Protein AF-A0A9Q1BA27-F1 (afdb_monomer)

Solvent-accessible surface area (backbone atoms only — not comparable to full-atom values): 7986 Å² total; per-residue (Å²): 131,58,72,66,59,51,57,53,48,42,74,76,42,64,54,70,62,51,49,54,55,49,53,58,52,48,56,51,52,49,53,53,50,49,38,71,72,66,34,44,67,69,91,66,84,75,54,70,68,55,51,50,48,53,47,49,65,30,24,57,51,16,49,70,54,41,89,87,64,80,72,86,64,93,84,47,42,82,69,90,46,69,69,62,33,57,78,46,54,58,60,57,76,61,68,24,48,100,90,36,70,84,42,79,24,90,63,19,49,20,44,30,50,50,51,54,42,50,53,37,24,52,52,43,50,46,30,75,75,66,48,74,84,75,81,134

Structure (mmCIF, N/CA/C/O backbone):
data_AF-A0A9Q1BA27-F1
#
_entry.id   AF-A0A9Q1BA27-F1
#
loop_
_atom_site.group_PDB
_atom_site.id
_atom_site.type_symbol
_atom_site.label_atom_id
_atom_site.label_alt_id
_atom_site.label_comp_id
_atom_site.label_asym_id
_atom_site.label_entity_id
_atom_site.label_seq_id
_atom_site.pdbx_PDB_ins_code
_atom_site.Cartn_x
_atom_site.Cartn_y
_atom_site.Cartn_z
_atom_site.occupancy
_atom_site.B_iso_or_equiv
_atom_site.auth_seq_id
_atom_site.auth_comp_id
_atom_site.auth_asym_id
_atom_site.auth_atom_id
_atom_site.pdbx_PDB_model_num
ATOM 1 N N . MET A 1 1 ? -0.892 8.087 -11.710 1.00 80.06 1 MET A N 1
ATOM 2 C CA . MET A 1 1 ? -0.566 8.928 -12.880 1.00 80.06 1 MET A CA 1
ATOM 3 C C . MET A 1 1 ? -0.368 10.350 -12.411 1.00 80.06 1 MET A C 1
ATOM 5 O O . MET A 1 1 ? -1.225 10.864 -11.702 1.00 80.06 1 MET A O 1
ATOM 9 N N . ASN A 1 2 ? 0.754 10.960 -12.781 1.00 89.12 2 ASN A N 1
ATOM 10 C CA . ASN A 1 2 ? 1.012 12.369 -12.499 1.00 89.12 2 ASN A CA 1
ATOM 11 C C . ASN A 1 2 ? 0.240 13.279 -13.482 1.00 89.12 2 ASN A C 1
ATOM 13 O O . ASN A 1 2 ? -0.424 12.797 -14.407 1.00 89.12 2 ASN A O 1
ATOM 17 N N . ALA A 1 3 ? 0.312 14.594 -13.261 1.00 91.62 3 ALA A N 1
ATOM 18 C CA . ALA A 1 3 ? -0.382 15.587 -14.082 1.00 91.62 3 ALA A CA 1
ATOM 19 C C . ALA A 1 3 ? 0.030 15.522 -15.564 1.00 91.62 3 ALA A C 1
ATOM 21 O O . ALA A 1 3 ? -0.831 15.620 -16.440 1.00 91.62 3 ALA A O 1
ATOM 22 N N . ASP A 1 4 ? 1.310 15.265 -15.842 1.00 95.44 4 ASP A N 1
ATOM 23 C CA . ASP A 1 4 ? 1.832 15.163 -17.206 1.00 95.44 4 ASP A CA 1
ATOM 24 C C . ASP A 1 4 ? 1.200 13.989 -17.956 1.00 95.44 4 ASP A C 1
ATOM 26 O O . ASP A 1 4 ? 0.692 14.168 -19.064 1.00 95.44 4 ASP A O 1
ATOM 30 N N . CYS A 1 5 ? 1.121 12.808 -17.333 1.00 94.19 5 CYS A N 1
ATOM 31 C CA . CYS A 1 5 ? 0.442 11.649 -17.913 1.00 94.19 5 CYS A CA 1
ATOM 32 C C . CYS A 1 5 ? -1.030 11.951 -18.228 1.00 94.19 5 CYS A C 1
ATOM 34 O O . CYS A 1 5 ? -1.520 11.579 -19.291 1.00 94.19 5 CYS A O 1
ATOM 36 N N . ILE A 1 6 ? -1.734 12.650 -17.333 1.00 94.19 6 ILE A N 1
ATOM 37 C CA . ILE A 1 6 ? -3.137 13.031 -17.551 1.00 94.19 6 ILE A CA 1
ATOM 38 C C . ILE A 1 6 ? -3.251 13.991 -18.742 1.00 94.19 6 ILE A C 1
ATOM 40 O O . ILE A 1 6 ? -4.134 13.819 -19.583 1.00 94.19 6 ILE A O 1
ATOM 44 N N . SER A 1 7 ? -2.341 14.964 -18.852 1.00 95.00 7 SER A N 1
ATOM 45 C CA . SER A 1 7 ? -2.308 15.907 -19.975 1.00 95.00 7 SER A CA 1
ATOM 46 C C . SER A 1 7 ? -2.102 15.200 -21.319 1.00 95.00 7 SER A C 1
ATOM 48 O O . SER A 1 7 ? -2.722 15.569 -22.314 1.00 95.00 7 SER A O 1
ATOM 50 N N . LEU A 1 8 ? -1.284 14.143 -21.347 1.00 96.56 8 LEU A N 1
ATOM 51 C CA . LEU A 1 8 ? -1.066 13.325 -22.537 1.00 96.56 8 LEU A CA 1
ATOM 52 C C . LEU A 1 8 ? -2.312 12.507 -22.888 1.00 96.56 8 LEU A C 1
ATOM 54 O O . LEU A 1 8 ? -2.699 12.478 -24.053 1.00 96.56 8 LEU A O 1
ATOM 58 N N . CYS A 1 9 ? -3.002 11.927 -21.903 1.00 95.62 9 CYS A N 1
ATOM 59 C CA . CYS A 1 9 ? -4.263 11.219 -22.144 1.00 95.62 9 CYS A CA 1
ATOM 60 C C . CYS A 1 9 ? -5.347 12.134 -22.729 1.00 95.62 9 CYS A C 1
ATOM 62 O O . CYS A 1 9 ? -6.065 11.718 -23.636 1.00 95.62 9 CYS A O 1
ATOM 64 N N . LYS A 1 10 ? -5.430 13.392 -22.276 1.00 96.44 10 LYS A N 1
ATOM 65 C CA . LYS A 1 10 ? -6.358 14.397 -22.828 1.00 96.44 10 LYS A CA 1
ATOM 66 C C . LYS A 1 10 ? -6.085 14.752 -24.294 1.00 96.44 10 LYS A C 1
ATOM 68 O O . LYS A 1 10 ? -6.987 15.200 -24.987 1.00 96.44 10 LYS A O 1
ATOM 73 N N . LYS A 1 11 ? -4.862 14.528 -24.792 1.00 97.06 11 LYS A N 1
ATOM 74 C CA . LYS A 1 11 ? -4.546 14.667 -26.226 1.00 97.06 11 LYS A CA 1
ATOM 75 C C . LYS A 1 11 ? -5.021 13.468 -27.054 1.00 97.06 11 LYS A C 1
ATOM 77 O O . LYS A 1 11 ? -5.111 13.582 -28.270 1.00 97.06 11 LYS A O 1
ATOM 82 N N . MET A 1 12 ? -5.285 12.326 -26.415 1.00 96.44 12 MET A N 1
ATOM 83 C CA . MET A 1 12 ? -5.683 11.076 -27.075 1.00 96.44 12 MET A CA 1
ATOM 84 C C . MET A 1 12 ? -7.197 10.836 -27.035 1.00 96.44 12 MET A C 1
ATOM 86 O O . MET A 1 12 ? -7.729 10.157 -27.908 1.00 96.44 12 MET A O 1
ATOM 90 N N . LEU A 1 13 ? -7.884 11.354 -26.016 1.00 95.81 13 LEU A N 1
ATOM 91 C CA . LEU A 1 13 ? -9.303 11.123 -25.749 1.00 95.81 13 LEU A CA 1
ATOM 92 C C . LEU A 1 13 ? -9.992 12.430 -25.333 1.00 95.81 13 LEU A C 1
ATOM 94 O O . LEU A 1 13 ? -9.327 13.305 -24.777 1.00 95.81 13 LEU A O 1
ATOM 98 N N . PRO A 1 14 ? -11.321 12.556 -25.522 1.00 97.00 14 PRO A N 1
ATOM 99 C CA . PRO A 1 14 ? -12.086 13.679 -24.989 1.00 97.00 14 PRO A CA 1
ATOM 100 C C . PRO A 1 14 ? -11.820 13.908 -23.496 1.00 97.00 14 PRO A C 1
ATOM 102 O O . PRO A 1 14 ? -11.829 12.965 -22.700 1.00 97.00 14 PRO A O 1
ATOM 105 N N . GLU A 1 15 ? -11.619 15.171 -23.112 1.00 96.38 15 GLU A N 1
ATOM 106 C CA . GLU A 1 15 ? -11.213 15.532 -21.749 1.00 96.38 15 GLU A CA 1
ATOM 107 C C . GLU A 1 15 ? -12.174 15.023 -20.675 1.00 96.38 15 GLU A C 1
ATOM 109 O O . GLU A 1 15 ? -11.729 14.573 -19.623 1.00 96.38 15 GLU A O 1
ATOM 114 N N . THR A 1 16 ? -13.477 15.034 -20.964 1.00 96.62 16 THR A N 1
ATOM 115 C CA . THR A 1 16 ? -14.533 14.588 -20.049 1.00 96.62 16 THR A CA 1
ATOM 116 C C . THR A 1 16 ? -14.348 13.137 -19.608 1.00 96.62 16 THR A C 1
ATOM 118 O O . THR A 1 16 ? -14.507 12.834 -18.426 1.00 96.62 16 THR A O 1
ATOM 121 N N . TYR A 1 17 ? -13.950 12.245 -20.519 1.00 96.12 17 TYR A N 1
ATOM 122 C CA . TYR A 1 17 ? -13.713 10.835 -20.198 1.00 96.12 17 TYR A CA 1
ATOM 123 C C . TYR A 1 17 ? -12.442 10.638 -19.374 1.00 96.12 17 TYR A C 1
ATOM 125 O O . TYR A 1 17 ? -12.418 9.838 -18.437 1.00 96.12 17 TYR A O 1
ATOM 133 N N . VAL A 1 18 ? -11.390 11.399 -19.681 1.00 96.06 18 VAL A N 1
ATOM 134 C CA . VAL A 1 18 ? -10.138 11.356 -18.913 1.00 96.06 18 VAL A CA 1
ATOM 135 C C . VAL A 1 18 ? -10.357 11.898 -17.500 1.00 96.06 18 VAL A C 1
ATOM 137 O O . VAL A 1 18 ? -9.876 11.311 -16.529 1.00 96.06 18 VAL A O 1
ATOM 140 N N . ASP A 1 19 ? -11.112 12.988 -17.367 1.00 95.00 19 ASP A N 1
ATOM 141 C CA . ASP A 1 19 ? -11.435 13.590 -16.078 1.00 95.00 19 ASP A CA 1
ATOM 142 C C . ASP A 1 19 ? -12.311 12.656 -15.230 1.00 95.00 19 ASP A C 1
ATOM 144 O O . ASP A 1 19 ? -12.013 12.474 -14.052 1.00 95.00 19 ASP A O 1
ATOM 148 N N . GLN A 1 20 ? -13.298 11.968 -15.816 1.00 96.06 20 GLN A N 1
ATOM 149 C CA . GLN A 1 20 ? -14.089 10.958 -15.101 1.00 96.06 20 GLN A CA 1
ATOM 150 C C . GLN A 1 20 ? -13.206 9.842 -14.513 1.00 96.06 20 GLN A C 1
ATOM 152 O O . GLN A 1 20 ? -13.346 9.486 -13.340 1.00 96.06 20 GLN A O 1
ATOM 157 N N . GLY A 1 21 ? -12.256 9.322 -15.298 1.00 94.12 21 GLY A N 1
ATOM 158 C CA . GLY A 1 21 ? -11.292 8.330 -14.817 1.00 94.12 21 GLY A CA 1
ATOM 159 C C . GLY A 1 21 ? -10.377 8.878 -13.715 1.00 94.12 21 GLY A C 1
ATOM 160 O O . GLY A 1 21 ? -10.123 8.202 -12.714 1.00 94.12 21 GLY A O 1
ATOM 161 N N . ARG A 1 22 ? -9.921 10.131 -13.851 1.00 94.38 22 ARG A N 1
ATOM 162 C CA . ARG A 1 22 ? -9.104 10.804 -12.832 1.00 94.38 22 ARG A CA 1
ATOM 163 C C . ARG A 1 22 ? -9.854 10.955 -11.511 1.00 94.38 22 ARG A C 1
ATOM 165 O O . ARG A 1 22 ? -9.273 10.669 -10.467 1.00 94.38 22 ARG A O 1
ATOM 172 N N . GLU A 1 23 ? -11.106 11.401 -11.541 1.00 94.94 23 GLU A N 1
ATOM 173 C CA . GLU A 1 23 ? -11.904 11.582 -10.324 1.00 94.94 23 GLU A CA 1
ATOM 174 C C . GLU A 1 23 ? -12.173 10.243 -9.622 1.00 94.94 23 GLU A C 1
ATOM 176 O O . GLU A 1 23 ? -12.051 10.158 -8.399 1.00 94.94 23 GLU A O 1
ATOM 181 N N . SER A 1 24 ? -12.414 9.165 -10.378 1.00 94.31 24 SER A N 1
ATOM 182 C CA . SER A 1 24 ? -12.518 7.815 -9.808 1.00 94.31 24 SER A CA 1
ATOM 183 C C . SER A 1 24 ? -11.238 7.400 -9.067 1.00 94.31 24 SER A C 1
ATOM 185 O O . SER A 1 24 ? -11.302 6.929 -7.931 1.00 94.31 24 SER A O 1
ATOM 187 N N . ARG A 1 25 ? -10.058 7.647 -9.653 1.00 94.19 25 ARG A N 1
ATOM 188 C CA . ARG A 1 25 ? -8.772 7.361 -8.995 1.00 94.19 25 ARG A CA 1
ATOM 189 C C . ARG A 1 25 ? -8.542 8.235 -7.758 1.00 94.19 25 ARG A C 1
ATOM 191 O O . ARG A 1 25 ? -8.099 7.721 -6.734 1.00 94.19 25 ARG A O 1
ATOM 198 N N . ARG A 1 26 ? -8.887 9.526 -7.819 1.00 94.69 26 ARG A N 1
ATOM 199 C CA . ARG A 1 26 ? -8.788 10.453 -6.676 1.00 94.69 26 ARG A CA 1
ATOM 200 C C . ARG A 1 26 ? -9.636 10.011 -5.490 1.00 94.69 26 ARG A C 1
ATOM 202 O O . ARG A 1 26 ? -9.215 10.182 -4.350 1.00 94.69 26 ARG A O 1
ATOM 209 N N . ALA A 1 27 ? -10.811 9.432 -5.731 1.00 95.06 27 ALA A N 1
ATOM 210 C CA . ALA A 1 27 ? -11.641 8.894 -4.657 1.00 95.06 27 ALA A CA 1
ATOM 211 C C . ALA A 1 27 ? -10.908 7.791 -3.869 1.00 95.06 27 ALA A C 1
ATOM 213 O O . ALA A 1 27 ? -10.932 7.808 -2.638 1.00 95.06 27 ALA A O 1
ATOM 214 N N . ARG A 1 28 ? -10.189 6.895 -4.560 1.00 95.31 28 ARG A N 1
ATOM 215 C CA . ARG A 1 28 ? -9.362 5.848 -3.930 1.00 95.31 28 ARG A CA 1
ATOM 216 C C . ARG A 1 28 ? -8.156 6.439 -3.192 1.00 95.31 28 ARG A C 1
ATOM 218 O O . ARG A 1 28 ? -7.918 6.123 -2.029 1.00 95.31 28 ARG A O 1
ATOM 225 N N . GLU A 1 29 ? -7.454 7.386 -3.818 1.00 95.56 29 GLU A N 1
ATOM 226 C CA . GLU A 1 29 ? -6.338 8.113 -3.186 1.00 95.56 29 GLU A CA 1
ATOM 227 C C . GLU A 1 29 ? -6.777 8.839 -1.904 1.00 95.56 29 GLU A C 1
ATOM 229 O O . GLU A 1 29 ? -6.044 8.859 -0.917 1.00 95.56 29 GLU A O 1
ATOM 234 N N . ASN A 1 30 ? -7.995 9.386 -1.874 1.00 96.50 30 ASN A N 1
ATOM 235 C CA . ASN A 1 30 ? -8.550 10.029 -0.686 1.00 96.50 30 ASN A CA 1
ATOM 236 C C . ASN A 1 30 ? -8.783 9.047 0.468 1.00 96.50 30 ASN A C 1
ATOM 238 O O . ASN A 1 30 ? -8.542 9.422 1.616 1.00 96.50 30 ASN A O 1
ATOM 242 N N . LYS A 1 31 ? -9.201 7.803 0.193 1.00 96.75 31 LYS A N 1
ATOM 243 C CA . LYS A 1 31 ? -9.304 6.758 1.226 1.00 96.75 31 LYS A CA 1
ATOM 244 C C . LYS A 1 31 ? -7.932 6.464 1.837 1.00 96.75 31 LYS A C 1
ATOM 246 O O . LYS A 1 31 ? -7.784 6.504 3.057 1.00 96.75 31 LYS A O 1
ATOM 251 N N . ILE A 1 32 ? -6.916 6.277 0.990 1.00 96.88 32 ILE A N 1
ATOM 252 C CA . ILE A 1 32 ? -5.521 6.062 1.408 1.00 96.88 32 ILE A CA 1
ATOM 253 C C . ILE A 1 32 ? -5.004 7.238 2.241 1.00 96.88 32 ILE A C 1
ATOM 255 O O . ILE A 1 32 ? -4.466 7.039 3.330 1.00 96.88 32 ILE A O 1
ATOM 259 N N . ARG A 1 33 ? -5.227 8.472 1.779 1.00 97.44 33 ARG A N 1
ATOM 260 C CA . ARG A 1 33 ? -4.850 9.694 2.498 1.00 97.44 33 ARG A CA 1
ATOM 261 C C . ARG A 1 33 ? -5.475 9.745 3.893 1.00 97.44 33 ARG A C 1
ATOM 263 O O . ARG A 1 33 ? -4.767 10.009 4.860 1.00 97.44 33 ARG A O 1
ATOM 270 N N . LEU A 1 34 ? -6.779 9.479 4.001 1.00 97.44 34 LEU A N 1
ATOM 271 C CA . LEU A 1 34 ? -7.494 9.480 5.281 1.00 97.44 34 LEU A CA 1
ATOM 272 C C . LEU A 1 34 ? -6.974 8.400 6.233 1.00 97.44 34 LEU A C 1
ATOM 274 O O . LEU A 1 34 ? -6.837 8.672 7.425 1.00 97.44 34 LEU A O 1
ATOM 278 N N . LEU A 1 35 ? -6.659 7.205 5.724 1.00 97.38 35 LEU A N 1
ATOM 279 C CA . LEU A 1 35 ? -6.062 6.136 6.525 1.00 97.38 35 LEU A CA 1
ATOM 280 C C . LEU A 1 35 ? -4.686 6.544 7.066 1.00 97.38 35 LEU A C 1
ATOM 282 O O . LEU A 1 35 ? -4.427 6.379 8.254 1.00 97.38 35 LEU A O 1
ATOM 286 N N . LEU A 1 36 ? -3.824 7.115 6.221 1.00 96.69 36 LEU A N 1
ATOM 287 C CA . LEU A 1 36 ? -2.487 7.574 6.615 1.00 96.69 36 LEU A CA 1
ATOM 288 C C . LEU A 1 36 ? -2.535 8.715 7.641 1.00 96.69 36 LEU A C 1
ATOM 290 O O . LEU A 1 36 ? -1.729 8.747 8.572 1.00 96.69 36 LEU A O 1
ATOM 294 N N . GLU A 1 37 ? -3.482 9.639 7.474 1.00 96.88 37 GLU A N 1
ATOM 295 C CA . GLU A 1 37 ? -3.676 10.796 8.349 1.00 96.88 37 GLU A CA 1
ATOM 296 C C . GLU A 1 37 ? -4.240 10.387 9.714 1.00 96.88 37 GLU A C 1
ATOM 298 O O . GLU A 1 37 ? -3.691 10.754 10.753 1.00 96.88 37 GLU A O 1
ATOM 303 N N . LYS A 1 38 ? -5.325 9.604 9.722 1.00 96.12 38 LYS A N 1
ATOM 304 C CA . LYS A 1 38 ? -6.034 9.237 10.955 1.00 96.12 38 LYS A CA 1
ATOM 305 C C . LYS A 1 38 ? -5.406 8.043 11.671 1.00 96.12 38 LYS A C 1
ATOM 307 O O . LYS A 1 38 ? -5.501 7.974 12.892 1.00 96.12 38 LYS A O 1
ATOM 312 N N . LYS A 1 39 ? -4.795 7.110 10.930 1.00 96.38 39 LYS A N 1
ATOM 313 C CA . LYS A 1 39 ? -4.251 5.828 11.423 1.00 96.38 39 LYS A CA 1
ATOM 314 C C . LYS A 1 39 ? -5.272 5.004 12.218 1.00 96.38 39 LYS A C 1
ATOM 316 O O . LYS A 1 39 ? -4.929 4.349 13.198 1.00 96.38 39 LYS A O 1
ATOM 321 N N . LYS A 1 40 ? -6.534 5.084 11.804 1.00 95.00 40 LYS A N 1
ATOM 322 C CA . LYS A 1 40 ? -7.683 4.412 12.418 1.00 95.00 40 LYS A CA 1
ATOM 323 C C . LYS A 1 40 ? -8.293 3.414 11.457 1.00 95.00 40 LYS A C 1
ATOM 325 O O . LYS A 1 40 ? -8.110 3.546 10.246 1.00 95.00 40 LYS A O 1
ATOM 330 N N . LEU A 1 41 ? -9.027 2.448 11.997 1.00 94.44 41 LEU A N 1
ATOM 331 C CA . LEU A 1 41 ? -9.783 1.527 11.162 1.00 94.44 41 LEU A CA 1
ATOM 332 C C . LEU A 1 41 ? -10.828 2.331 10.353 1.00 94.44 41 LEU A C 1
ATOM 334 O O . LEU A 1 41 ? -11.520 3.169 10.937 1.00 94.44 41 LEU A O 1
ATOM 338 N N . PRO A 1 42 ? -10.935 2.138 9.025 1.00 95.06 42 PRO A N 1
ATOM 339 C CA . PRO A 1 42 ? -12.021 2.726 8.247 1.00 95.06 42 PRO A CA 1
ATOM 340 C C . PRO A 1 42 ? -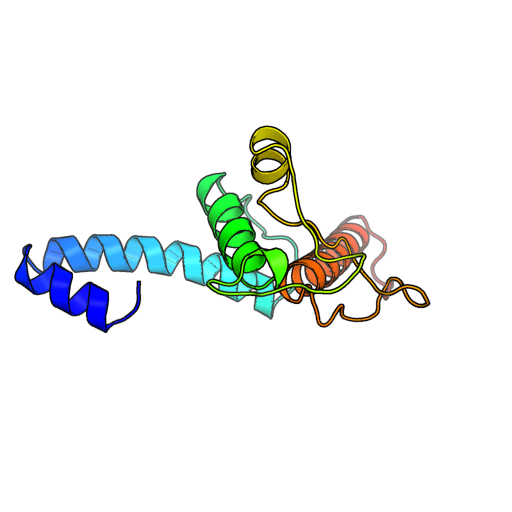13.390 2.289 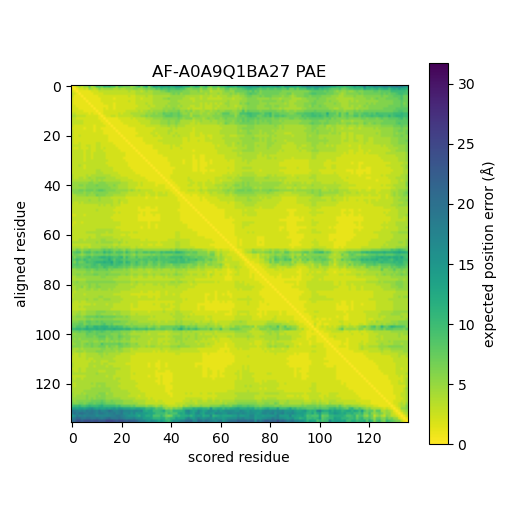8.784 1.00 95.06 42 PRO A C 1
ATOM 342 O O . PRO A 1 42 ? -13.558 1.129 9.150 1.00 95.06 42 PRO A O 1
ATOM 345 N N . GLU A 1 43 ? -14.357 3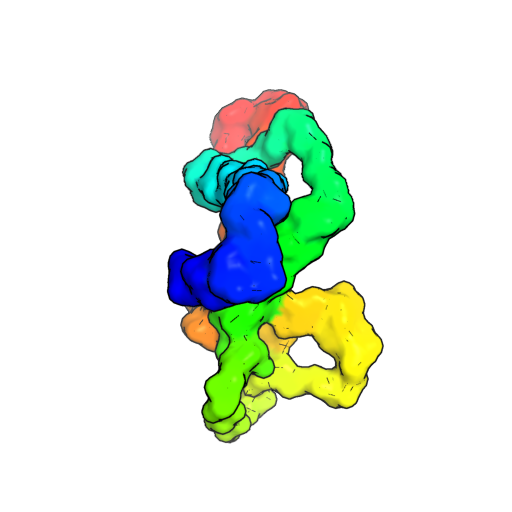.212 8.814 1.00 92.56 43 GLU A N 1
ATOM 346 C CA . GLU A 1 43 ? -15.738 2.908 9.229 1.00 92.56 43 GLU A CA 1
ATOM 347 C C . GLU A 1 43 ? -16.379 1.887 8.282 1.00 92.56 43 GLU A C 1
ATOM 349 O O . GLU A 1 43 ? -16.928 0.881 8.727 1.00 92.56 43 GLU A O 1
ATOM 354 N N . ASP A 1 44 ? -16.222 2.113 6.976 1.00 95.00 44 ASP A N 1
ATOM 355 C CA . ASP A 1 44 ? -16.638 1.188 5.928 1.00 95.00 44 ASP A CA 1
ATOM 356 C C . ASP A 1 44 ? -15.450 0.364 5.419 1.00 95.00 44 ASP A C 1
ATOM 358 O O . ASP A 1 44 ? -14.369 0.895 5.133 1.00 95.00 44 ASP A O 1
ATOM 362 N N . GLY A 1 45 ? -15.674 -0.940 5.241 1.00 95.75 45 GLY A N 1
ATOM 363 C CA . GLY A 1 45 ? -14.697 -1.847 4.643 1.00 95.75 45 GLY A CA 1
ATOM 364 C C . GLY A 1 45 ? -14.308 -1.423 3.224 1.00 95.75 45 GLY A C 1
ATOM 365 O O . GLY A 1 45 ? -15.146 -1.006 2.423 1.00 95.75 45 GLY A O 1
ATOM 366 N N . TRP A 1 46 ? -13.018 -1.521 2.911 1.00 97.38 46 TRP A N 1
ATOM 367 C CA . TRP A 1 46 ? -12.508 -1.226 1.573 1.00 97.38 46 TRP A CA 1
ATOM 368 C C . TRP A 1 46 ? -12.742 -2.395 0.618 1.00 97.38 46 TRP A C 1
ATOM 370 O O . TRP A 1 46 ? -12.747 -3.552 1.039 1.00 97.38 46 TRP A O 1
ATOM 380 N N . ASP A 1 47 ? -12.914 -2.083 -0.669 1.00 97.31 47 ASP A N 1
ATOM 381 C CA . ASP A 1 47 ? -12.923 -3.108 -1.711 1.00 97.31 47 ASP A CA 1
ATOM 382 C C . ASP A 1 47 ? -11.503 -3.661 -1.942 1.00 97.31 47 ASP A C 1
ATOM 384 O O . ASP A 1 47 ? -10.506 -3.070 -1.513 1.00 97.31 47 ASP A O 1
ATOM 388 N N . GLU A 1 48 ? -11.397 -4.813 -2.608 1.00 97.56 48 GLU A N 1
ATOM 389 C CA . GLU A 1 48 ? -10.097 -5.448 -2.865 1.00 97.56 48 GLU A CA 1
ATOM 390 C C . GLU A 1 48 ? -9.160 -4.517 -3.643 1.00 97.56 48 GLU A C 1
ATOM 392 O O . GLU A 1 48 ? -7.991 -4.392 -3.296 1.00 97.56 48 GLU A O 1
ATOM 397 N N . ALA A 1 49 ? -9.676 -3.783 -4.630 1.00 96.25 49 ALA A N 1
ATOM 398 C CA . ALA A 1 49 ? -8.873 -2.882 -5.449 1.00 96.25 49 ALA A CA 1
ATOM 399 C C . ALA A 1 49 ? -8.301 -1.689 -4.652 1.00 96.25 49 ALA A C 1
ATOM 401 O O . ALA A 1 49 ? -7.198 -1.229 -4.946 1.00 96.25 49 ALA A O 1
ATOM 402 N N . ASP A 1 50 ? -9.004 -1.194 -3.631 1.00 97.00 50 ASP A N 1
ATOM 403 C CA . ASP A 1 50 ? -8.529 -0.145 -2.726 1.00 97.00 50 ASP A CA 1
ATOM 404 C C . ASP A 1 50 ? -7.405 -0.674 -1.827 1.00 97.00 50 ASP A C 1
ATOM 406 O O . ASP A 1 50 ? -6.393 0.004 -1.624 1.00 97.00 50 ASP A O 1
ATOM 410 N N . ILE A 1 51 ? -7.564 -1.899 -1.316 1.00 97.75 51 ILE A N 1
ATOM 411 C CA . ILE A 1 51 ? -6.550 -2.570 -0.494 1.00 97.75 51 ILE A CA 1
ATOM 412 C C . ILE A 1 51 ? -5.299 -2.852 -1.331 1.00 97.75 51 ILE A C 1
ATOM 414 O O . ILE A 1 51 ? -4.188 -2.506 -0.924 1.00 97.75 51 ILE A O 1
ATOM 418 N N . GLU A 1 52 ? -5.462 -3.431 -2.520 1.00 97.88 52 GLU A N 1
ATOM 419 C CA . GLU A 1 52 ? -4.358 -3.725 -3.431 1.00 97.88 52 GLU A CA 1
ATOM 420 C C . GLU A 1 52 ? -3.644 -2.454 -3.894 1.00 97.88 52 GLU A C 1
ATOM 422 O O . GLU A 1 52 ? -2.414 -2.453 -3.998 1.00 97.88 52 GLU A O 1
ATOM 427 N N . MET A 1 53 ? -4.378 -1.356 -4.124 1.00 97.19 53 MET A N 1
ATOM 428 C CA . MET A 1 53 ? -3.783 -0.062 -4.456 1.00 97.19 53 MET A CA 1
ATOM 429 C C . MET A 1 53 ? -2.867 0.419 -3.327 1.00 97.19 53 MET A C 1
ATOM 431 O O . MET A 1 53 ? -1.718 0.765 -3.595 1.00 97.19 53 MET A O 1
ATOM 435 N N . LEU A 1 54 ? -3.321 0.379 -2.070 1.00 97.75 54 LEU A N 1
ATOM 436 C CA . LEU A 1 54 ? -2.485 0.734 -0.919 1.00 97.75 54 LEU A CA 1
ATOM 437 C C . LEU A 1 54 ? -1.239 -0.155 -0.822 1.00 97.75 54 LEU A C 1
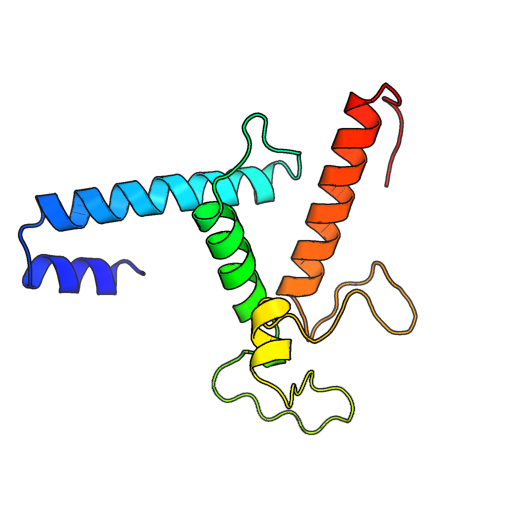ATOM 439 O O . LEU A 1 54 ? -0.128 0.355 -0.687 1.00 97.75 54 LEU A O 1
ATOM 443 N N . LEU A 1 55 ? -1.413 -1.478 -0.883 1.00 98.31 55 LEU A N 1
ATOM 444 C CA . LEU A 1 55 ? -0.307 -2.427 -0.742 1.00 98.31 55 LEU A CA 1
ATOM 445 C C . LEU A 1 55 ? 0.717 -2.270 -1.867 1.00 98.31 55 LEU A C 1
ATOM 447 O O . LEU A 1 55 ? 1.920 -2.319 -1.614 1.00 98.31 55 LEU A O 1
ATOM 451 N N . THR A 1 56 ? 0.255 -2.019 -3.091 1.00 97.69 56 THR A N 1
ATOM 452 C CA . THR A 1 56 ? 1.128 -1.775 -4.241 1.00 97.69 56 THR A CA 1
ATOM 453 C C . THR A 1 56 ? 1.918 -0.479 -4.066 1.00 97.69 56 THR A C 1
ATOM 455 O O . THR A 1 56 ? 3.140 -0.506 -4.213 1.00 97.69 56 THR A O 1
ATOM 458 N N . GLU A 1 57 ? 1.261 0.622 -3.687 1.00 96.94 57 GLU A N 1
ATOM 459 C CA . GLU A 1 57 ? 1.913 1.920 -3.446 1.00 96.94 57 GLU A CA 1
ATOM 460 C C . GLU A 1 57 ? 2.947 1.836 -2.309 1.00 96.94 57 GLU A C 1
ATOM 462 O O . GLU A 1 57 ? 4.029 2.406 -2.417 1.00 96.94 57 GLU A O 1
ATOM 467 N N . LEU A 1 58 ? 2.682 1.066 -1.248 1.00 98.00 58 LEU A N 1
ATOM 468 C CA . LEU A 1 58 ? 3.673 0.832 -0.193 1.00 98.00 58 LEU A CA 1
ATOM 469 C C . LEU A 1 58 ? 4.811 -0.081 -0.666 1.00 98.00 58 LEU A C 1
ATOM 471 O O . LEU A 1 58 ? 5.971 0.179 -0.359 1.00 98.00 58 LEU A O 1
ATOM 475 N N . SER A 1 59 ? 4.521 -1.130 -1.438 1.00 98.06 59 SER A N 1
ATOM 476 C CA . SER A 1 59 ? 5.544 -2.086 -1.879 1.00 98.06 59 SER A CA 1
ATOM 477 C C . SER A 1 59 ? 6.655 -1.435 -2.700 1.00 98.06 59 SER A C 1
ATOM 479 O O . SER A 1 59 ? 7.828 -1.766 -2.521 1.00 98.06 59 SER A O 1
ATOM 481 N N . VAL A 1 60 ? 6.323 -0.461 -3.553 1.00 97.56 60 VAL A N 1
ATOM 482 C CA . VAL A 1 60 ? 7.311 0.238 -4.390 1.00 97.56 60 VAL A CA 1
ATOM 483 C C . VAL A 1 60 ? 8.234 1.158 -3.586 1.00 97.56 60 VAL A C 1
ATOM 485 O O . VAL A 1 60 ? 9.236 1.623 -4.122 1.00 97.56 60 VAL A O 1
ATOM 488 N N . MET A 1 61 ? 7.932 1.402 -2.306 1.00 97.69 61 MET A N 1
ATOM 489 C CA . MET A 1 61 ? 8.766 2.181 -1.385 1.00 97.69 61 MET A CA 1
ATOM 490 C C . MET A 1 61 ? 9.857 1.342 -0.700 1.00 97.69 61 MET A C 1
ATOM 492 O O . MET A 1 61 ? 10.724 1.903 -0.026 1.00 97.69 61 MET A O 1
ATOM 496 N N . ASP A 1 62 ? 9.834 0.016 -0.850 1.00 97.88 62 ASP A N 1
ATOM 497 C CA . ASP A 1 62 ? 10.887 -0.860 -0.342 1.00 97.88 62 ASP A CA 1
ATOM 498 C C . ASP A 1 62 ? 12.023 -1.000 -1.363 1.00 97.88 62 ASP A C 1
ATOM 500 O O . ASP A 1 62 ? 11.800 -1.183 -2.561 1.00 97.88 62 ASP A O 1
ATOM 504 N N . SER A 1 63 ? 13.269 -0.954 -0.883 1.00 97.12 63 SER A N 1
ATOM 505 C CA . SER A 1 63 ? 14.453 -0.895 -1.749 1.00 97.12 63 SER A CA 1
ATOM 506 C C . SER A 1 63 ? 14.619 -2.118 -2.654 1.00 97.12 63 SER A C 1
ATOM 508 O O . SER A 1 63 ? 15.151 -1.995 -3.758 1.00 97.12 63 SER A O 1
ATOM 510 N N . ASN A 1 64 ? 14.101 -3.285 -2.255 1.00 96.62 64 ASN A N 1
ATOM 511 C CA . ASN A 1 64 ? 14.081 -4.479 -3.103 1.00 96.62 64 ASN A CA 1
ATOM 512 C C . ASN A 1 64 ? 13.219 -4.319 -4.372 1.00 96.62 64 ASN A C 1
ATOM 514 O O . ASN A 1 64 ? 13.345 -5.139 -5.278 1.00 96.62 64 ASN A O 1
ATOM 518 N N . ASN A 1 65 ? 12.368 -3.288 -4.450 1.00 97.06 65 ASN A N 1
ATOM 519 C CA . ASN A 1 65 ? 11.497 -3.000 -5.592 1.00 97.06 65 ASN A CA 1
ATOM 520 C C . ASN A 1 65 ? 11.922 -1.754 -6.394 1.00 97.06 65 ASN A C 1
ATOM 522 O O . ASN A 1 65 ? 11.277 -1.427 -7.390 1.00 97.06 65 ASN A O 1
ATOM 526 N N . PHE A 1 66 ? 12.993 -1.055 -6.002 1.00 97.06 66 PHE A N 1
ATOM 527 C CA . PHE A 1 66 ? 13.462 0.126 -6.730 1.00 97.06 66 PHE A CA 1
ATOM 528 C C . PHE A 1 66 ? 14.045 -0.245 -8.098 1.00 97.06 66 PHE A C 1
ATOM 530 O O . PHE A 1 66 ? 14.897 -1.131 -8.221 1.00 97.06 66 PHE A O 1
ATOM 537 N N . CYS A 1 67 ? 13.641 0.497 -9.131 1.00 92.06 67 CYS A N 1
ATOM 538 C CA . CYS A 1 67 ? 14.224 0.382 -10.463 1.00 92.06 67 CYS A CA 1
ATOM 539 C C . CYS A 1 67 ? 15.722 0.718 -10.415 1.00 92.06 67 CYS A C 1
ATOM 541 O O . CYS A 1 67 ? 16.100 1.821 -10.026 1.00 92.06 67 CYS A O 1
ATOM 543 N N . GLY A 1 68 ? 16.575 -0.221 -10.831 1.00 89.06 68 GLY A N 1
ATOM 544 C CA . GLY A 1 68 ? 18.026 -0.013 -10.881 1.00 89.06 68 GLY A CA 1
ATOM 545 C C . GLY A 1 68 ? 18.758 -0.177 -9.544 1.00 89.06 68 GLY A C 1
ATOM 546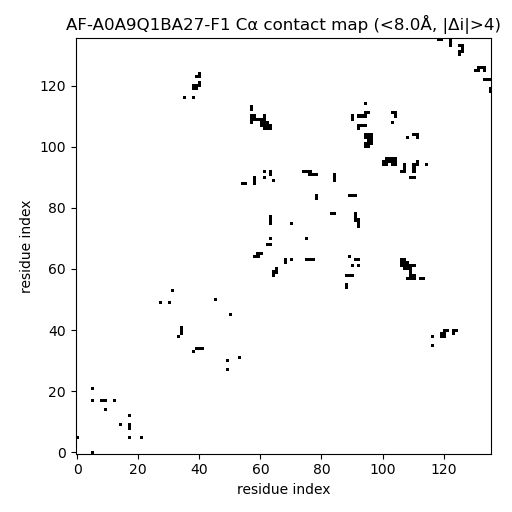 O O . GLY A 1 68 ? 19.925 0.197 -9.459 1.00 89.06 68 GLY A O 1
ATOM 547 N N . ASN A 1 69 ? 18.123 -0.742 -8.511 1.00 91.69 69 ASN A N 1
ATOM 548 C CA . ASN A 1 69 ? 18.827 -1.073 -7.272 1.00 91.69 69 ASN A CA 1
ATOM 549 C C . ASN A 1 69 ? 19.876 -2.178 -7.497 1.00 91.69 69 ASN A C 1
ATOM 551 O O . ASN A 1 69 ? 19.573 -3.233 -8.056 1.00 91.69 69 ASN A O 1
ATOM 555 N N . CYS A 1 70 ? 21.099 -1.961 -7.011 1.00 90.62 70 CYS A N 1
ATOM 556 C CA . CYS A 1 70 ? 22.177 -2.947 -6.998 1.00 90.62 70 CYS A CA 1
ATOM 557 C C . CYS A 1 70 ? 22.529 -3.339 -5.554 1.00 90.62 70 CYS A C 1
ATOM 559 O O . CYS A 1 70 ? 23.461 -2.832 -4.933 1.00 90.62 70 CYS A O 1
ATOM 561 N N . GLY A 1 71 ? 21.765 -4.280 -5.000 1.00 89.62 71 GLY A N 1
ATOM 562 C CA . GLY A 1 71 ? 22.004 -4.784 -3.651 1.00 89.62 71 GLY A CA 1
ATOM 563 C C . GLY A 1 71 ? 23.233 -5.693 -3.579 1.00 89.62 71 GLY A C 1
ATOM 564 O O . GLY A 1 71 ? 23.184 -6.815 -4.087 1.00 89.62 71 GLY A O 1
ATOM 565 N N . ALA A 1 72 ? 24.305 -5.250 -2.915 1.00 92.38 72 ALA A N 1
ATOM 566 C CA . ALA A 1 72 ? 25.528 -6.036 -2.683 1.00 92.38 72 ALA A CA 1
ATOM 567 C C . ALA A 1 72 ? 25.568 -6.749 -1.314 1.00 92.38 72 ALA A C 1
ATOM 569 O O . ALA A 1 72 ? 26.511 -7.486 -1.033 1.00 92.38 72 ALA A O 1
ATOM 570 N N . GLY A 1 73 ? 24.562 -6.541 -0.459 1.00 93.50 73 GLY A N 1
ATOM 571 C CA . GLY A 1 73 ? 24.489 -7.165 0.860 1.00 93.50 73 GLY A CA 1
ATOM 572 C C . GLY A 1 73 ? 24.012 -8.620 0.848 1.00 93.50 73 GLY A C 1
ATOM 573 O O . GLY A 1 73 ? 23.588 -9.182 -0.171 1.00 93.50 73 GLY A O 1
ATOM 574 N N . GLU A 1 74 ? 24.050 -9.219 2.034 1.00 94.88 74 GLU A N 1
ATOM 575 C CA . GLU A 1 74 ? 23.551 -10.560 2.329 1.00 94.88 74 GLU A CA 1
ATOM 576 C C . GLU A 1 74 ? 22.020 -10.597 2.450 1.00 94.88 74 GLU A C 1
ATOM 578 O O . GLU A 1 74 ? 21.390 -11.587 2.079 1.00 94.88 74 GLU A O 1
ATOM 583 N N . ARG A 1 75 ? 21.403 -9.497 2.906 1.00 92.81 75 ARG A N 1
ATOM 584 C CA . ARG A 1 75 ? 19.950 -9.373 3.110 1.00 92.81 75 ARG A CA 1
ATOM 585 C C . ARG A 1 75 ? 19.353 -8.250 2.259 1.00 92.81 75 ARG A C 1
ATOM 587 O O . ARG A 1 75 ? 18.997 -7.181 2.751 1.00 92.81 75 ARG A O 1
ATOM 594 N N . GLU A 1 76 ? 19.212 -8.536 0.968 1.00 96.50 76 GLU A N 1
ATOM 595 C CA . GLU A 1 76 ? 18.722 -7.596 -0.060 1.00 96.50 76 GLU A CA 1
ATOM 596 C C . GLU A 1 76 ? 17.262 -7.837 -0.482 1.00 96.50 76 GLU A C 1
ATOM 598 O O . GLU A 1 76 ? 16.808 -7.291 -1.479 1.00 96.50 76 GLU A O 1
ATOM 603 N N . GLY A 1 77 ? 16.520 -8.690 0.233 1.00 95.25 77 GLY A N 1
ATOM 604 C CA . GLY A 1 77 ? 15.112 -8.963 -0.095 1.00 95.25 77 GLY A CA 1
ATOM 605 C C . GLY A 1 77 ? 14.913 -9.648 -1.455 1.00 95.25 77 GLY A C 1
ATOM 606 O O . GLY A 1 77 ? 13.847 -9.531 -2.052 1.00 95.25 77 GLY A O 1
ATOM 607 N N . ARG A 1 78 ? 15.934 -10.355 -1.966 1.00 96.06 78 ARG A N 1
ATOM 608 C CA . ARG A 1 78 ? 15.861 -11.081 -3.245 1.00 96.06 78 ARG A CA 1
ATOM 609 C C . ARG A 1 78 ? 14.875 -12.247 -3.119 1.00 96.06 78 ARG A C 1
ATOM 611 O O . ARG A 1 78 ? 15.056 -13.115 -2.266 1.00 96.06 78 ARG A O 1
ATOM 618 N N . VAL A 1 79 ? 13.863 -12.291 -3.984 1.00 97.50 79 VAL A N 1
ATOM 619 C CA . VAL A 1 79 ? 12.855 -13.363 -4.018 1.00 97.50 79 VAL A CA 1
ATOM 620 C C . VAL A 1 79 ? 13.027 -14.181 -5.296 1.00 97.50 79 VAL A C 1
ATOM 622 O O . VAL A 1 79 ? 12.962 -13.632 -6.387 1.00 97.50 79 VAL A O 1
ATOM 625 N N . VAL A 1 80 ? 13.246 -15.493 -5.159 1.00 97.56 80 VAL A N 1
ATOM 626 C CA . VAL A 1 80 ? 13.512 -16.394 -6.302 1.00 97.56 80 VAL A CA 1
ATOM 627 C C . VAL A 1 80 ? 12.236 -16.763 -7.063 1.00 97.56 80 VAL A C 1
ATOM 629 O O . VAL A 1 80 ? 12.253 -16.881 -8.282 1.00 97.56 80 VAL A O 1
ATOM 632 N N . SER A 1 81 ? 11.127 -16.980 -6.353 1.00 98.12 81 SER A N 1
ATOM 633 C CA . SER A 1 81 ? 9.862 -17.407 -6.956 1.00 98.12 81 SER A CA 1
ATOM 634 C C . SER A 1 81 ? 8.895 -16.239 -7.096 1.00 98.12 81 SER A C 1
ATOM 636 O O . SER A 1 81 ? 8.479 -15.646 -6.098 1.00 98.12 81 SER A O 1
ATOM 638 N N . ASP A 1 82 ? 8.436 -15.985 -8.319 1.00 97.69 82 ASP A N 1
ATOM 639 C CA . ASP A 1 82 ? 7.424 -14.960 -8.586 1.00 97.69 82 ASP A CA 1
ATOM 640 C C . ASP A 1 82 ? 6.081 -15.246 -7.908 1.00 97.69 82 ASP A C 1
ATOM 642 O O . ASP A 1 82 ? 5.348 -14.319 -7.564 1.00 97.69 82 ASP A O 1
ATOM 646 N N . LEU A 1 83 ? 5.744 -16.519 -7.673 1.00 98.38 83 LEU A N 1
ATOM 647 C CA . LEU A 1 83 ? 4.561 -16.881 -6.888 1.00 98.38 83 LEU A CA 1
ATOM 648 C C . LEU A 1 83 ? 4.690 -16.355 -5.450 1.00 98.38 83 LEU A C 1
ATOM 650 O O . LEU A 1 83 ? 3.739 -15.800 -4.902 1.00 98.38 83 LEU A O 1
ATOM 654 N N . VAL A 1 84 ? 5.880 -16.502 -4.855 1.00 98.44 84 VAL A N 1
ATOM 655 C CA . VAL A 1 84 ? 6.178 -16.025 -3.498 1.00 98.44 84 VAL A CA 1
ATOM 656 C C . VAL A 1 84 ? 6.214 -14.501 -3.450 1.00 98.44 84 VAL A C 1
ATOM 658 O O . VAL A 1 84 ? 5.675 -13.921 -2.513 1.00 98.44 84 VAL A O 1
ATOM 661 N N . ALA A 1 85 ? 6.788 -13.848 -4.461 1.00 98.06 85 ALA A N 1
ATOM 662 C CA . ALA A 1 85 ? 6.807 -12.391 -4.530 1.00 98.06 85 ALA A CA 1
ATOM 663 C C . ALA A 1 85 ? 5.384 -11.817 -4.627 1.00 98.06 85 ALA A C 1
ATOM 665 O O . ALA A 1 85 ? 5.032 -10.917 -3.868 1.00 98.06 85 ALA A O 1
ATOM 666 N N . ARG A 1 86 ? 4.541 -12.363 -5.516 1.00 98.00 86 ARG A N 1
ATOM 667 C CA . ARG A 1 86 ? 3.172 -11.867 -5.734 1.00 98.00 86 ARG A CA 1
ATOM 668 C C . ARG A 1 86 ? 2.259 -12.078 -4.532 1.00 98.00 86 ARG A C 1
ATOM 670 O O . ARG A 1 86 ? 1.578 -11.140 -4.143 1.00 98.00 86 ARG A O 1
ATOM 677 N N . ARG A 1 87 ? 2.276 -13.262 -3.904 1.00 97.75 87 ARG A N 1
ATOM 678 C CA . ARG A 1 87 ? 1.415 -13.541 -2.734 1.00 97.75 87 ARG A CA 1
ATOM 679 C C . ARG A 1 87 ? 1.728 -12.668 -1.510 1.00 97.75 87 ARG A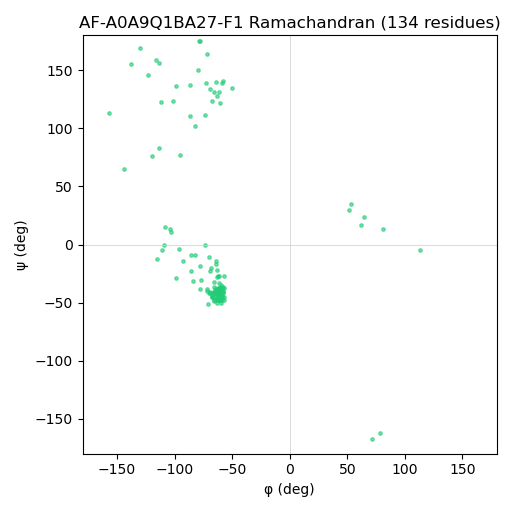 C 1
ATOM 681 O O . ARG A 1 87 ? 0.927 -12.619 -0.588 1.00 97.75 87 ARG A O 1
ATOM 688 N N . HIS A 1 88 ? 2.904 -12.039 -1.489 1.00 98.12 88 HIS A N 1
ATOM 689 C CA . HIS A 1 88 ? 3.363 -11.126 -0.437 1.00 98.12 88 HIS A CA 1
ATOM 690 C C . HIS A 1 88 ? 3.382 -9.663 -0.892 1.00 98.12 88 HIS A C 1
ATOM 692 O O . HIS A 1 88 ? 4.046 -8.841 -0.267 1.00 98.12 88 HIS A O 1
ATOM 698 N N . TYR A 1 89 ? 2.724 -9.331 -2.009 1.00 98.31 89 TYR A N 1
ATOM 699 C CA . TYR A 1 89 ? 2.713 -7.973 -2.568 1.00 98.31 89 TYR A CA 1
ATOM 700 C C . TYR A 1 89 ? 4.120 -7.376 -2.744 1.00 98.31 89 TYR A C 1
ATOM 702 O O . TYR A 1 89 ? 4.310 -6.172 -2.659 1.00 98.31 89 TYR A O 1
ATOM 710 N N . ARG A 1 90 ? 5.130 -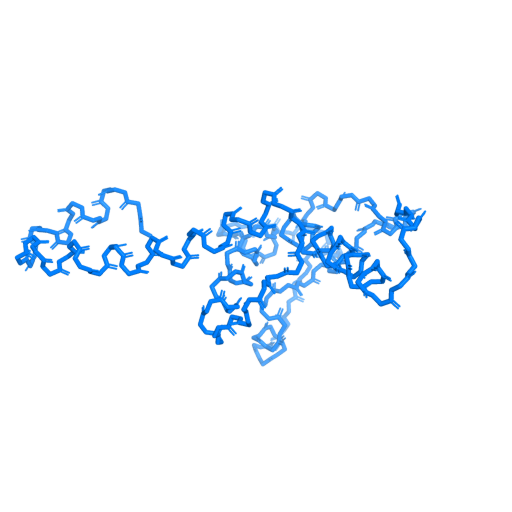8.227 -2.981 1.00 98.19 90 ARG A N 1
ATOM 711 C CA . ARG A 1 90 ? 6.552 -7.862 -3.131 1.00 98.19 90 ARG A CA 1
ATOM 712 C C . ARG A 1 90 ? 7.195 -7.204 -1.896 1.00 98.19 90 ARG A C 1
ATOM 714 O O . ARG A 1 90 ? 8.284 -6.640 -2.011 1.00 98.19 90 ARG A O 1
ATOM 721 N N . LEU A 1 91 ? 6.577 -7.317 -0.721 1.00 98.12 91 LEU A N 1
ATOM 722 C CA . LEU A 1 91 ? 7.134 -6.883 0.562 1.00 98.12 91 LEU A CA 1
ATOM 723 C C . LEU A 1 91 ? 8.069 -7.978 1.103 1.00 98.12 91 LEU A C 1
ATOM 725 O O . LEU A 1 91 ? 7.613 -9.008 1.597 1.00 98.12 91 LEU A O 1
ATOM 729 N N . ALA A 1 92 ? 9.386 -7.793 0.966 1.00 97.31 92 ALA A N 1
ATOM 730 C CA . ALA A 1 92 ? 10.365 -8.870 1.186 1.00 97.31 92 ALA A CA 1
ATOM 731 C C . ALA A 1 92 ? 11.321 -8.652 2.373 1.00 97.31 92 ALA A C 1
ATOM 733 O O . ALA A 1 92 ? 12.023 -9.580 2.780 1.00 97.31 92 ALA A O 1
ATOM 734 N N . HIS A 1 93 ? 11.379 -7.447 2.945 1.00 96.56 93 HIS A N 1
ATOM 735 C CA . HIS A 1 93 ? 12.344 -7.127 4.005 1.00 96.56 93 HIS A CA 1
ATOM 736 C C . HIS A 1 93 ? 11.878 -7.503 5.420 1.00 96.56 93 HIS A C 1
ATOM 738 O O . HIS A 1 93 ? 12.722 -7.720 6.302 1.00 96.56 93 HIS A O 1
ATOM 744 N N . GLY A 1 94 ? 10.564 -7.630 5.626 1.00 95.62 94 GLY A N 1
ATOM 745 C CA . GLY A 1 94 ? 9.951 -7.760 6.948 1.00 95.62 94 GLY A CA 1
ATOM 746 C C . GLY A 1 94 ? 9.848 -6.414 7.672 1.00 95.62 94 GLY A C 1
ATOM 747 O O . GLY A 1 94 ? 9.947 -5.358 7.051 1.00 95.62 94 GLY A O 1
ATOM 748 N N . ILE A 1 95 ? 9.653 -6.459 8.992 1.00 96.94 95 ILE A N 1
ATOM 749 C CA . ILE A 1 95 ? 9.492 -5.274 9.848 1.00 96.94 95 ILE A CA 1
ATOM 750 C C . ILE A 1 95 ? 10.662 -5.128 10.825 1.00 96.94 95 ILE A C 1
ATOM 752 O O . ILE A 1 95 ? 11.318 -6.113 11.174 1.00 96.94 95 ILE A O 1
ATOM 756 N N . GLY A 1 96 ? 10.902 -3.902 11.287 1.00 94.75 96 GLY A N 1
ATOM 757 C CA . GLY A 1 96 ? 11.896 -3.630 12.318 1.00 94.75 96 GLY A CA 1
ATOM 758 C C . GLY A 1 96 ? 13.349 -3.765 11.861 1.00 94.75 96 GLY A C 1
ATOM 759 O O . GLY A 1 96 ? 13.689 -3.862 10.674 1.00 94.75 96 GLY A O 1
ATOM 760 N N . ARG A 1 97 ? 14.238 -3.776 12.851 1.00 95.62 97 ARG A N 1
ATOM 761 C CA . ARG A 1 97 ? 15.688 -3.951 12.723 1.00 95.62 97 ARG A CA 1
ATOM 762 C C . ARG A 1 97 ? 16.168 -5.036 13.687 1.00 95.62 97 ARG A C 1
ATOM 764 O O . ARG A 1 97 ? 15.437 -5.465 14.569 1.00 95.62 97 ARG A O 1
ATOM 771 N N . SER A 1 98 ? 17.421 -5.469 13.534 1.00 88.94 98 SER A N 1
ATOM 772 C CA . SER A 1 98 ? 17.982 -6.593 14.304 1.00 88.94 98 SER A CA 1
ATOM 773 C C . SER A 1 98 ? 17.929 -6.421 15.826 1.00 88.94 98 SER A C 1
ATOM 775 O O . SER A 1 98 ? 17.900 -7.423 16.528 1.00 88.94 98 SER A O 1
ATOM 777 N N . GLY A 1 99 ? 17.929 -5.183 16.327 1.00 92.56 99 GLY A N 1
ATOM 778 C CA . GLY A 1 99 ? 17.865 -4.882 17.761 1.00 92.56 99 GLY A CA 1
ATOM 779 C C . GLY A 1 99 ? 16.559 -4.241 18.226 1.00 92.56 99 GLY A C 1
ATOM 780 O O . GLY A 1 99 ? 16.405 -4.021 19.420 1.00 92.56 99 GLY A O 1
ATOM 781 N N . ASP A 1 100 ? 15.640 -3.914 17.313 1.00 94.69 100 ASP A N 1
ATOM 782 C CA . ASP A 1 100 ? 14.400 -3.206 17.645 1.00 94.69 100 ASP A CA 1
ATOM 783 C C . ASP A 1 100 ? 13.332 -3.475 16.579 1.00 94.69 100 ASP A C 1
ATOM 785 O O . ASP A 1 100 ? 13.456 -3.047 15.429 1.00 94.69 100 ASP A O 1
ATOM 789 N N . ILE A 1 101 ? 12.271 -4.185 16.967 1.00 94.56 101 ILE A N 1
ATOM 790 C CA . ILE A 1 101 ? 11.166 -4.558 16.076 1.00 94.56 101 ILE A CA 1
ATOM 791 C C . ILE A 1 101 ? 10.310 -3.356 15.649 1.00 94.56 101 ILE A C 1
ATOM 793 O O . ILE A 1 101 ? 9.663 -3.401 14.604 1.00 94.56 101 ILE A O 1
ATOM 797 N N . THR A 1 102 ? 10.322 -2.277 16.434 1.00 93.19 102 THR A N 1
ATOM 798 C CA . THR A 1 102 ? 9.545 -1.057 16.177 1.00 93.19 102 THR A CA 1
ATOM 799 C C . THR A 1 102 ? 10.332 -0.015 15.384 1.00 93.19 102 THR A C 1
ATOM 801 O O . THR A 1 102 ? 9.742 0.910 14.823 1.00 93.19 102 THR A O 1
ATOM 804 N N . ALA A 1 103 ? 11.655 -0.177 15.282 1.00 94.94 103 ALA A N 1
ATOM 805 C CA . ALA A 1 103 ? 12.504 0.738 14.537 1.00 94.94 103 ALA A CA 1
ATOM 806 C C . ALA A 1 103 ? 12.175 0.743 13.039 1.00 94.94 103 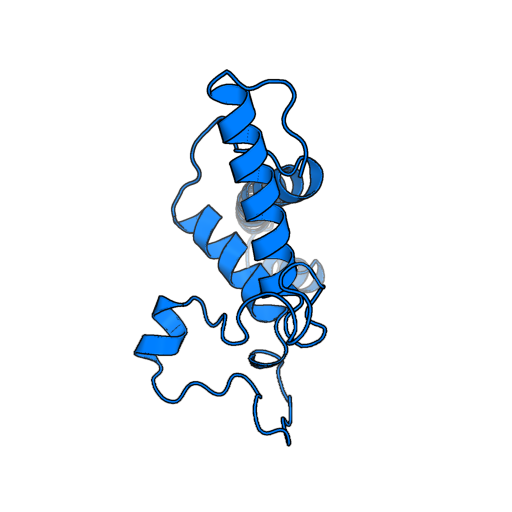ALA A C 1
ATOM 808 O O . ALA A 1 103 ? 11.994 -0.296 12.402 1.00 94.94 103 ALA A O 1
ATOM 809 N N . ILE A 1 104 ? 12.205 1.938 12.449 1.00 94.88 104 ILE A N 1
ATOM 810 C CA . ILE A 1 104 ? 12.039 2.132 11.007 1.00 94.88 104 ILE A CA 1
ATOM 811 C C . ILE A 1 104 ? 13.188 1.436 10.266 1.00 94.88 104 ILE A C 1
ATOM 813 O O . ILE A 1 104 ? 14.366 1.671 10.554 1.00 94.88 104 ILE A O 1
ATOM 817 N N . GLN A 1 105 ? 12.849 0.589 9.293 1.00 94.75 105 GLN A N 1
ATOM 818 C CA . GLN A 1 105 ? 13.808 -0.115 8.451 1.00 94.75 105 GLN A CA 1
ATOM 819 C C . GLN A 1 105 ? 14.194 0.772 7.253 1.00 94.75 105 GLN A C 1
ATOM 821 O O . GLN A 1 105 ? 13.374 0.950 6.353 1.00 94.75 105 GLN A O 1
ATOM 826 N N . PRO A 1 106 ? 15.433 1.300 7.171 1.00 91.19 106 PRO A N 1
ATOM 827 C CA . PRO A 1 106 ? 15.836 2.204 6.086 1.00 91.19 106 PRO A CA 1
ATOM 828 C C . PRO A 1 106 ? 15.755 1.572 4.687 1.00 91.19 106 PRO A C 1
ATOM 830 O O . PRO A 1 106 ? 15.550 2.286 3.713 1.00 91.19 106 PRO A O 1
ATOM 833 N N . LYS A 1 107 ? 15.884 0.242 4.576 1.00 94.19 107 LYS A N 1
ATOM 834 C CA . LYS A 1 107 ? 15.725 -0.494 3.307 1.00 94.19 107 LYS A CA 1
ATOM 835 C C . LYS A 1 107 ? 14.266 -0.801 2.944 1.00 94.19 107 LYS A C 1
ATOM 837 O O . LYS A 1 107 ? 14.011 -1.295 1.849 1.00 94.19 107 LYS A O 1
ATOM 842 N N . ALA A 1 108 ? 13.326 -0.558 3.853 1.00 96.62 108 ALA A N 1
ATOM 843 C CA . ALA A 1 108 ? 11.945 -1.004 3.732 1.00 96.62 108 ALA A CA 1
ATOM 844 C C . ALA A 1 108 ? 10.982 0.036 4.318 1.00 96.62 108 ALA A C 1
ATOM 846 O O . ALA A 1 108 ? 10.338 -0.180 5.353 1.00 96.62 108 ALA A O 1
ATOM 847 N N . ALA A 1 109 ? 10.947 1.213 3.691 1.00 97.56 109 ALA A N 1
ATOM 848 C CA . ALA A 1 109 ? 10.100 2.313 4.131 1.00 97.56 109 ALA A CA 1
ATOM 849 C C . ALA A 1 109 ? 8.610 1.947 4.036 1.0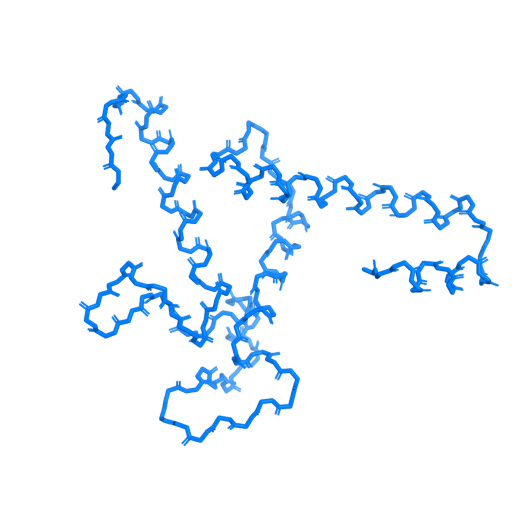0 97.56 109 ALA A C 1
ATOM 851 O O . ALA A 1 109 ? 7.853 2.237 4.962 1.00 97.56 109 ALA A O 1
ATOM 852 N N . GLY A 1 110 ? 8.207 1.250 2.971 1.00 97.88 110 GLY A N 1
ATOM 853 C CA . GLY A 1 110 ? 6.845 0.762 2.774 1.00 97.88 110 GLY A CA 1
ATOM 854 C C . GLY A 1 110 ? 6.436 -0.251 3.835 1.00 97.88 110 GLY A C 1
ATOM 855 O O . GLY A 1 110 ? 5.424 -0.059 4.510 1.00 97.88 110 GLY A O 1
ATOM 856 N N . SER A 1 111 ? 7.265 -1.275 4.064 1.00 98.06 111 SER A N 1
ATOM 857 C CA . SER A 1 111 ? 7.036 -2.260 5.134 1.00 98.06 111 SER A CA 1
ATOM 858 C C . SER A 1 111 ? 6.996 -1.614 6.528 1.00 98.06 111 SER A C 1
ATOM 860 O O . SER A 1 111 ? 6.211 -2.023 7.386 1.00 98.06 111 SER A O 1
ATOM 862 N N . SER A 1 112 ? 7.803 -0.573 6.765 1.00 97.88 112 SER A N 1
ATOM 863 C CA . SER A 1 112 ? 7.800 0.170 8.035 1.00 97.88 112 SER A CA 1
ATOM 864 C C . SER A 1 112 ? 6.501 0.955 8.234 1.00 97.88 112 SER A C 1
ATOM 866 O O . SER A 1 112 ? 5.909 0.887 9.310 1.00 97.88 112 SER A O 1
ATOM 868 N N . ILE A 1 113 ? 6.023 1.657 7.199 1.00 97.75 113 ILE A N 1
ATOM 869 C CA . ILE A 1 113 ? 4.730 2.358 7.229 1.00 97.75 113 ILE A CA 1
ATOM 870 C C . ILE A 1 113 ? 3.597 1.359 7.469 1.00 97.75 113 ILE A C 1
ATOM 872 O O . ILE A 1 113 ? 2.750 1.599 8.328 1.00 97.75 113 ILE A O 1
ATOM 876 N N . LEU A 1 114 ? 3.610 0.221 6.768 1.00 97.94 114 LEU A N 1
ATOM 877 C CA . LEU A 1 114 ? 2.603 -0.825 6.921 1.00 97.94 114 LEU A CA 1
ATOM 878 C C . LEU A 1 114 ? 2.543 -1.349 8.363 1.00 97.94 114 LEU A C 1
ATOM 880 O O . LEU A 1 114 ? 1.454 -1.475 8.921 1.00 97.94 114 LEU A O 1
ATOM 884 N N . SER A 1 115 ? 3.698 -1.591 8.991 1.00 97.50 115 SER A N 1
ATOM 885 C CA . SER A 1 115 ? 3.788 -2.005 10.398 1.00 97.50 115 SER A CA 1
ATOM 886 C C . SER A 1 115 ? 3.182 -0.962 11.346 1.00 97.50 115 SER A C 1
ATOM 888 O O . SER A 1 115 ? 2.337 -1.284 12.182 1.00 97.50 115 SER A O 1
ATOM 890 N N . VAL A 1 116 ? 3.548 0.314 11.170 1.00 96.56 116 VAL A N 1
ATOM 891 C CA . VAL A 1 116 ? 3.033 1.425 11.988 1.00 96.56 116 VAL A CA 1
ATOM 892 C C . VAL A 1 116 ? 1.518 1.573 11.845 1.00 96.56 116 VAL A C 1
ATOM 894 O O . VAL A 1 116 ? 0.823 1.719 12.850 1.00 96.56 116 VAL A O 1
ATOM 897 N N . LEU A 1 117 ? 0.995 1.523 10.616 1.00 97.25 117 LEU A N 1
ATOM 898 C CA . LEU A 1 117 ? -0.444 1.602 10.358 1.00 97.25 117 LEU A CA 1
ATOM 899 C C . LEU A 1 117 ? -1.188 0.428 10.982 1.00 97.25 117 LEU A C 1
ATOM 901 O O . LEU A 1 117 ? -2.194 0.635 11.653 1.00 97.25 117 LEU A O 1
ATOM 905 N N . THR A 1 118 ? -0.668 -0.786 10.808 1.00 97.25 118 THR A N 1
ATOM 906 C CA . THR A 1 118 ? -1.293 -2.003 11.336 1.00 97.25 118 THR A CA 1
ATOM 907 C C . THR A 1 118 ? -1.390 -1.951 12.859 1.00 97.25 118 THR A C 1
ATOM 909 O O . THR A 1 118 ? -2.457 -2.217 13.408 1.00 97.25 118 THR A O 1
ATOM 912 N N . ASN A 1 119 ? -0.323 -1.533 13.546 1.00 96.69 119 ASN A N 1
ATOM 913 C CA . ASN A 1 119 ? -0.333 -1.387 15.004 1.00 96.69 119 ASN A CA 1
ATOM 914 C C . ASN A 1 119 ? -1.317 -0.303 15.469 1.00 96.69 119 ASN A C 1
ATOM 916 O O . ASN A 1 119 ? -2.057 -0.516 16.427 1.00 96.69 119 ASN A O 1
ATOM 920 N N . ALA A 1 120 ? -1.369 0.840 14.777 1.00 96.75 120 ALA A N 1
ATOM 921 C CA . ALA A 1 120 ? -2.301 1.916 15.111 1.00 96.75 120 ALA A CA 1
ATOM 922 C C . ALA A 1 120 ? -3.769 1.501 14.908 1.00 96.75 120 ALA A C 1
ATOM 924 O O . ALA A 1 120 ? -4.608 1.769 15.768 1.00 96.75 120 ALA A O 1
ATOM 925 N N . MET A 1 121 ? -4.070 0.784 13.822 1.00 96.62 121 MET A N 1
ATOM 926 C CA . MET A 1 121 ? -5.401 0.230 13.571 1.00 96.62 121 MET A CA 1
ATOM 927 C C . MET A 1 121 ? -5.766 -0.840 14.601 1.00 96.62 121 MET A C 1
ATOM 929 O O . MET A 1 121 ? -6.876 -0.826 15.118 1.00 96.62 121 MET A O 1
ATOM 933 N N . ALA A 1 122 ? -4.841 -1.737 14.951 1.00 96.38 122 ALA A N 1
ATOM 934 C CA . ALA A 1 122 ? -5.074 -2.736 15.991 1.00 96.38 122 ALA A CA 1
ATOM 935 C C . ALA A 1 122 ? -5.367 -2.081 17.353 1.00 96.38 122 ALA A C 1
ATOM 937 O O . ALA A 1 122 ? -6.290 -2.499 18.050 1.00 96.38 122 ALA A O 1
ATOM 938 N N . LEU A 1 123 ? -4.642 -1.014 17.709 1.00 96.12 123 LEU A N 1
ATOM 939 C CA . LEU A 1 123 ? -4.916 -0.223 18.910 1.00 96.12 123 LEU A CA 1
ATOM 940 C C . LEU A 1 123 ? -6.307 0.420 18.873 1.00 96.12 123 LEU A C 1
ATOM 942 O O . LEU A 1 123 ? -7.012 0.427 19.883 1.00 96.12 123 LEU A O 1
ATOM 946 N N . ASP A 1 124 ? -6.704 0.960 17.723 1.00 95.69 124 ASP A N 1
ATOM 947 C CA . ASP A 1 124 ? -8.038 1.525 17.520 1.00 95.69 124 ASP A CA 1
ATOM 948 C C . ASP A 1 124 ? -9.120 0.453 17.730 1.00 95.69 124 ASP A C 1
ATOM 950 O O . ASP A 1 124 ? -10.062 0.678 18.487 1.00 95.69 124 ASP A O 1
ATOM 954 N N . VAL A 1 125 ? -8.924 -0.762 17.202 1.00 95.69 125 VAL A N 1
ATOM 955 C CA . VAL A 1 125 ? -9.823 -1.904 17.448 1.00 95.69 125 VAL A CA 1
ATOM 956 C C . VAL A 1 125 ? -9.883 -2.288 18.927 1.00 95.69 125 VAL A C 1
ATOM 958 O O . VAL A 1 125 ? -10.972 -2.511 19.449 1.00 95.69 125 VAL A O 1
ATOM 961 N N . ILE A 1 126 ? -8.754 -2.327 19.640 1.00 96.25 126 ILE A N 1
ATOM 962 C CA . ILE A 1 126 ? -8.728 -2.629 21.084 1.00 96.25 126 ILE A CA 1
ATOM 963 C C . ILE A 1 126 ? -9.539 -1.596 21.883 1.00 96.25 126 ILE A C 1
ATOM 965 O O . ILE A 1 126 ? -10.258 -1.949 22.824 1.00 96.25 126 ILE A O 1
ATOM 969 N N . ARG A 1 127 ? -9.455 -0.319 21.496 1.00 95.00 127 ARG A N 1
ATOM 970 C CA . ARG A 1 127 ? -10.242 0.760 22.108 1.00 95.00 127 ARG A CA 1
ATOM 971 C C . ARG A 1 127 ? -11.728 0.616 21.793 1.00 95.00 127 ARG A C 1
ATOM 973 O O . ARG A 1 127 ? -12.538 0.732 22.710 1.00 95.00 127 ARG A O 1
ATOM 980 N N . LEU A 1 128 ? -12.077 0.306 20.542 1.00 93.00 128 LEU A N 1
ATOM 981 C CA . LEU A 1 128 ? -13.456 0.025 20.122 1.00 93.00 128 LEU A CA 1
ATOM 982 C C . LEU A 1 128 ? -14.045 -1.197 20.842 1.00 93.00 128 LEU A C 1
ATOM 984 O O . LEU A 1 128 ? -15.228 -1.205 21.164 1.00 93.00 128 LEU A O 1
ATOM 988 N N . ALA A 1 129 ? -13.216 -2.191 21.166 1.00 95.31 129 ALA A N 1
ATOM 989 C CA . ALA A 1 129 ? -13.606 -3.375 21.930 1.00 95.31 129 ALA A CA 1
ATOM 990 C C . ALA A 1 129 ? -13.822 -3.108 23.437 1.00 95.31 129 ALA A C 1
ATOM 992 O O . ALA A 1 129 ? -14.167 -4.029 24.176 1.00 95.31 129 ALA A O 1
ATOM 993 N N . GLY A 1 130 ? -13.631 -1.869 23.908 1.00 94.06 130 GLY A N 1
ATOM 994 C CA . GLY A 1 130 ? -13.968 -1.438 25.269 1.00 94.06 130 GLY A CA 1
ATOM 995 C C . GLY A 1 130 ? -12.775 -1.078 26.156 1.00 94.06 130 GLY A C 1
ATOM 996 O O . GLY A 1 130 ? -12.976 -0.564 27.256 1.00 94.06 130 GLY A O 1
ATOM 997 N N . THR A 1 131 ? -11.532 -1.265 25.697 1.00 92.25 131 THR A N 1
ATOM 998 C CA . THR A 1 131 ? -10.343 -0.897 26.491 1.00 92.25 131 THR A CA 1
ATOM 999 C C . THR A 1 131 ? -9.849 0.500 26.108 1.00 92.25 131 THR A C 1
ATOM 1001 O O . THR A 1 131 ? -8.875 0.673 25.379 1.00 92.25 131 THR A O 1
ATOM 1004 N N . VAL A 1 132 ? -10.544 1.533 26.589 1.00 86.50 132 VAL A N 1
ATOM 1005 C CA . VAL A 1 132 ? -10.397 2.919 26.095 1.00 86.50 132 VAL A CA 1
ATOM 1006 C C . VAL A 1 132 ? -9.060 3.607 26.419 1.00 86.50 132 VAL A C 1
ATOM 1008 O O . VAL A 1 132 ? -8.681 4.543 25.720 1.00 86.50 132 VAL A O 1
ATOM 1011 N N . ASN A 1 133 ? -8.312 3.133 27.422 1.00 86.00 133 ASN A N 1
ATOM 1012 C CA . ASN A 1 133 ? -7.090 3.792 27.915 1.00 86.00 133 ASN A CA 1
ATOM 1013 C C . ASN A 1 133 ? -5.773 3.124 27.470 1.00 86.00 133 ASN A C 1
ATOM 1015 O O . ASN A 1 133 ? -4.718 3.428 28.022 1.00 86.00 133 ASN A O 1
ATOM 1019 N N . VAL A 1 134 ? -5.802 2.215 26.488 1.00 82.88 134 VAL A N 1
ATOM 1020 C CA . VAL A 1 134 ? -4.578 1.556 25.988 1.00 82.88 134 VAL A CA 1
ATOM 1021 C C . VAL A 1 134 ? -3.736 2.533 25.159 1.00 82.88 134 VAL A C 1
ATOM 1023 O O . VAL A 1 134 ? -4.272 3.311 24.358 1.00 82.88 134 VAL A O 1
ATOM 1026 N N . GLN A 1 135 ? -2.415 2.483 25.339 1.00 76.94 135 GLN A N 1
ATOM 1027 C CA . GLN A 1 135 ? -1.409 3.221 24.568 1.00 76.94 135 GLN A CA 1
ATOM 1028 C C . GLN A 1 135 ? -0.412 2.230 23.945 1.00 76.94 135 GLN A C 1
ATOM 1030 O O . GLN A 1 135 ? -0.153 1.181 24.537 1.00 76.94 135 GLN A O 1
ATOM 1035 N N . CYS A 1 136 ? 0.089 2.554 22.749 1.00 63.91 136 CYS A N 1
ATOM 1036 C CA . CYS A 1 136 ? 1.166 1.824 22.073 1.00 63.91 136 CYS A CA 1
ATOM 1037 C C . CYS A 1 136 ? 2.519 2.463 22.365 1.00 63.91 136 CYS A C 1
ATOM 1039 O O . CYS A 1 136 ? 2.550 3.712 22.460 1.00 63.91 136 CYS A O 1
#

Secondary structure (DSSP, 8-state):
--HHHHHHHHHHS-HHHHHHHHHHHHHHHHHHHHHHHH-S--SSPPPHHHHHHHHHHHHTTBGGGSTT----SS-S---S-HHHHHHTTT--S-SSBTTBSSS--TTBHHHHHHHHHHHHHHHHHHHHTT-TT---

Organism: Holothuria leucospilota (NCBI:txid206669)

pLDDT: mean 95.1, std 4.26, range [63.91, 98.44]

Nearest PDB structures (foldseek):
  4zdo-assembly1_B  TM=9.080E-01  e=3.011E-12  Homo sapiens
  4zdp-assembly1_A  TM=9.869E-01  e=2.766E-11  Homo sapiens
  8g9z-assembly2_D  TM=9.546E-01  e=1.526E-11  Homo sapiens
  3bcb-assembly1_A  TM=9.938E-01  e=5.589E-11  Mus musculus
  4zdo-assembly2_D  TM=8.849E-01  e=2.621E-11  Homo sapiens

Foldseek 3Di:
DDPVVLVVVVVVDPNVVSVVVVVVVVVLVVVVVCCLVVLADDPDDDDPVSVLVLLLVLLCVAQLNDDPRDDPDPQSQDDDDPVVCVVNSNQRRAADDPVGRLDQDPRRNSNNSVVSSVVSHVVNVVCVVPPVPDDD

Mean predicted aligned error: 3.89 Å

Sequence (136 aa):
MNADCISLCKKMLPETYVDQGRESRRARENKIRLLLEKKKLPEDGWDEADIEMLLTELSVMDSNNFCGNCGAGEREGRVVSDLVARRHYRLAHGIGRSGDITAIQPKAAGSSILSVLTNAMALDVIRLAGTVNVQC

Radius of gyration: 18.32 Å; Cα contacts (8 Å, |Δi|>4): 119; chains: 1; bounding box: 42×33×55 Å

InterPro domains:
  IPR008829 SepSecS/SepCysS family [PF05889] (61-135)
  IPR015421 Pyridoxal phosphate-dependent transferase, major domain [G3DSA:3.40.640.10] (1-136)
  IPR015424 Pyridoxal phosphate-dependent transferase [SSF53383] (25-131)
  IPR019872 O-phosphoseryl-tRNA(Sec) selenium transferase [PTHR12944] (1-134)